Protein AF-A0A0N4UFQ1-F1 (afdb_monomer)

Solvent-accessible surface area (backbone atoms only — not comparable to full-atom values): 7663 Å² total; per-residue (Å²): 133,82,71,78,73,76,72,46,89,82,39,93,84,49,71,86,72,53,84,80,48,56,81,73,38,81,81,56,36,61,63,52,52,48,52,51,52,49,52,51,52,52,47,57,52,50,54,52,53,50,58,51,54,77,73,45,102,63,60,92,89,52,84,81,65,52,76,68,47,48,52,55,49,48,58,50,48,53,53,47,54,53,43,46,75,75,30,78,62,42,72,78,66,66,67,84,64,77,81,66,70,47,70,67,54,52,50,53,50,52,53,54,52,55,56,51,70,72,65,62,79,131

Foldseek 3Di:
DDDPPLQPCPHPPNDDDDPVVCVVDPSVVVVVVVVVVVVVVVVVVVVVLQVLVVPFPDDPVPSPADSVLSVVRSVLVVVLVVCVVVDPVCVVDPPSCVPRDGPVRVVVVVVVVVVVVVPDDD

Sequence (122 aa):
MSKFDRISPFAPEARVPLQSELDEANFGTAVWKRNERERFRVRCVNDGYERLREHLPLSDGNRRISKVDTLRLAIRYIKHLEAILNSSDHWSHCECFDSFQTESEQNAERMRQIGRKRRSPI

Radius of gyration: 25.13 Å; Cα contacts (8 Å, |Δi|>4): 35; chains: 1; bounding box: 76×23×65 Å

Mean predicted aligned error: 12.67 Å

Organism: Dracunculus medinensis (NCBI:txid318479)

InterPro domains:
  IPR011598 Myc-type, basic helix-loop-helix (bHLH) domain [PF00010] (33-82)
  IPR011598 Myc-type, basic helix-loop-helix (bHLH) domain [PS50888] (29-81)
  IPR011598 Myc-type, basic helix-loop-helix (bHLH) domain [SM00353] (35-87)
  IPR036638 Helix-loop-helix DNA-binding domain superfamily [G3DSA:4.10.280.10] (32-87)
  IPR036638 Helix-loop-helix DNA-binding domain superfamily [SSF47459] (33-92)
  IPR050283 E-box Binding Transcriptional Regulators [PTHR23349] (34-95)

pLDDT: mean 82.98, std 13.79, range [39.78, 98.25]

Secondary structure (DSSP, 8-state):
--------TTSTT-PPPPTTHHHH-TTTHHHHHHHHHHHHHHHHHHHHHHHHHHTS---TT-----HHHHHHHHHHHHHHHHHHHH-HHHHHS--TTTT---HHHHHHHHHHHHHHHTS---

Structure (mmCIF, N/CA/C/O backbone):
data_AF-A0A0N4UFQ1-F1
#
_entry.id   AF-A0A0N4UFQ1-F1
#
loop_
_atom_site.group_PDB
_atom_site.id
_atom_site.type_symbol
_atom_site.label_atom_id
_atom_site.label_alt_id
_atom_site.label_comp_id
_atom_site.label_asym_id
_atom_site.label_entity_id
_atom_site.label_seq_id
_atom_site.pdbx_PDB_ins_code
_atom_site.Cartn_x
_atom_site.Cartn_y
_atom_site.Cartn_z
_atom_site.occupancy
_atom_site.B_iso_or_equiv
_atom_site.auth_seq_id
_atom_site.auth_comp_id
_atom_site.auth_asym_id
_atom_site.auth_atom_id
_atom_site.pdbx_PDB_model_num
ATOM 1 N N . MET A 1 1 ? 30.863 13.862 -40.203 1.00 39.78 1 MET A N 1
ATOM 2 C CA . MET A 1 1 ? 30.585 13.135 -38.944 1.00 39.78 1 MET A CA 1
ATOM 3 C C . MET A 1 1 ? 29.074 13.098 -38.760 1.00 39.78 1 MET A C 1
ATOM 5 O O . MET A 1 1 ? 28.516 14.065 -38.254 1.00 39.78 1 MET A O 1
ATOM 9 N N . SER A 1 2 ? 28.393 12.073 -39.285 1.00 43.44 2 SER A N 1
ATOM 10 C CA . SER A 1 2 ? 26.935 11.973 -39.161 1.00 43.44 2 SER A CA 1
ATOM 11 C C . SER A 1 2 ? 26.593 11.704 -37.703 1.00 43.44 2 SER A C 1
ATOM 13 O O . SER A 1 2 ? 26.977 10.678 -37.138 1.00 43.44 2 SER A O 1
ATOM 15 N N . LYS A 1 3 ? 25.904 12.658 -37.074 1.00 53.31 3 LYS A N 1
ATOM 16 C CA . LYS A 1 3 ? 25.193 12.395 -35.827 1.00 53.31 3 LYS A CA 1
ATOM 17 C C . LYS A 1 3 ? 24.289 11.211 -36.144 1.00 53.31 3 LYS A C 1
ATOM 19 O O . LYS A 1 3 ? 23.540 11.293 -37.108 1.00 53.31 3 LYS A O 1
ATOM 24 N N . PHE A 1 4 ? 24.421 10.110 -35.407 1.00 58.19 4 PHE A N 1
ATOM 25 C CA . PHE A 1 4 ? 23.375 9.096 -35.388 1.00 58.19 4 PHE A CA 1
ATOM 26 C C . PHE A 1 4 ? 22.081 9.857 -35.119 1.00 58.19 4 PHE A C 1
ATOM 28 O O . PHE A 1 4 ? 21.918 10.405 -34.021 1.00 58.19 4 PHE A O 1
ATOM 35 N N . ASP A 1 5 ? 21.248 10.006 -36.150 1.00 57.47 5 ASP A N 1
ATOM 36 C CA . ASP A 1 5 ? 19.955 10.647 -36.018 1.00 57.47 5 ASP A CA 1
ATOM 37 C C . ASP A 1 5 ? 19.241 9.860 -34.936 1.00 57.47 5 ASP A C 1
ATOM 39 O O . ASP A 1 5 ? 19.013 8.655 -35.056 1.00 57.47 5 ASP A O 1
ATOM 43 N N . ARG A 1 6 ? 19.016 10.521 -33.799 1.00 65.62 6 ARG A N 1
ATOM 44 C CA . ARG A 1 6 ? 18.237 9.954 -32.710 1.00 65.62 6 ARG A CA 1
ATOM 45 C C . ARG A 1 6 ? 16.853 9.725 -33.294 1.00 65.62 6 ARG A C 1
ATOM 47 O O . ARG A 1 6 ? 16.060 10.664 -33.327 1.00 65.62 6 ARG A O 1
ATOM 54 N N . ILE A 1 7 ? 16.595 8.510 -33.784 1.00 68.50 7 ILE A N 1
ATOM 55 C CA . ILE A 1 7 ? 15.264 8.089 -34.208 1.00 68.50 7 ILE A CA 1
ATOM 56 C C . ILE A 1 7 ? 14.369 8.401 -33.019 1.00 68.50 7 ILE A C 1
ATOM 58 O O . ILE A 1 7 ? 14.597 7.913 -31.906 1.00 68.50 7 ILE A O 1
ATOM 62 N N . SER A 1 8 ? 13.429 9.321 -33.230 1.00 73.19 8 SER A N 1
ATOM 63 C CA . SER A 1 8 ? 12.482 9.684 -32.188 1.00 73.19 8 SER A CA 1
ATOM 64 C C . SER A 1 8 ? 11.811 8.396 -31.712 1.00 73.19 8 SER A C 1
ATOM 66 O O . SER A 1 8 ? 11.393 7.606 -32.555 1.00 73.19 8 SER A O 1
ATOM 68 N N . PRO A 1 9 ? 11.643 8.169 -30.398 1.00 70.38 9 PRO A N 1
ATOM 69 C CA . PRO A 1 9 ? 10.902 7.006 -29.908 1.00 70.38 9 PRO A CA 1
ATOM 70 C C . PRO A 1 9 ? 9.431 6.990 -30.371 1.00 70.38 9 PRO A C 1
ATOM 72 O O . PRO A 1 9 ? 8.739 6.007 -30.134 1.00 70.38 9 PRO A O 1
ATOM 75 N N . PHE A 1 10 ? 8.960 8.066 -31.016 1.00 75.31 10 PHE A N 1
ATOM 76 C CA . PHE A 1 10 ? 7.632 8.206 -31.614 1.00 75.31 10 PHE A CA 1
ATOM 77 C C . PHE A 1 10 ? 7.653 8.261 -33.154 1.00 75.31 10 PHE A C 1
ATOM 79 O O . PHE A 1 10 ? 6.635 8.590 -33.757 1.00 75.31 10 PHE A O 1
ATOM 86 N N . ALA A 1 11 ? 8.799 8.011 -33.797 1.00 81.31 11 ALA A N 1
ATOM 87 C CA . ALA A 1 11 ? 8.881 7.929 -35.254 1.00 81.31 11 ALA A CA 1
ATOM 88 C C . ALA A 1 11 ? 8.223 6.627 -35.761 1.00 81.31 11 ALA A C 1
ATOM 90 O O . ALA A 1 11 ? 8.276 5.624 -35.048 1.00 81.31 11 ALA A O 1
ATOM 91 N N . PRO A 1 12 ? 7.640 6.592 -36.974 1.00 83.12 12 PRO A N 1
ATOM 92 C CA . PRO A 1 12 ? 7.075 5.367 -37.550 1.00 83.12 12 PRO A CA 1
ATOM 93 C C . PRO A 1 12 ? 8.086 4.214 -37.643 1.00 83.12 12 PRO A C 1
ATOM 95 O O . PRO A 1 12 ? 7.710 3.049 -37.559 1.00 83.12 12 PRO A O 1
ATOM 98 N N . GLU A 1 13 ? 9.373 4.538 -37.790 1.00 81.12 13 GLU A N 1
ATOM 99 C CA . GLU A 1 13 ? 10.478 3.581 -37.881 1.00 81.12 13 GLU A CA 1
ATOM 100 C C . GLU A 1 13 ? 10.960 3.099 -36.500 1.00 81.12 13 GLU A C 1
ATOM 102 O O . GLU A 1 13 ? 11.793 2.192 -36.408 1.00 81.12 13 GLU A O 1
ATOM 107 N N . ALA A 1 14 ? 10.466 3.699 -35.411 1.00 76.00 14 ALA A N 1
ATOM 108 C CA . ALA A 1 14 ? 10.838 3.319 -34.058 1.00 76.00 14 ALA A CA 1
ATOM 109 C C . ALA A 1 14 ? 10.247 1.944 -33.720 1.00 76.00 14 ALA A C 1
ATOM 111 O O . ALA A 1 14 ? 9.039 1.788 -33.544 1.00 76.00 14 ALA A O 1
ATOM 112 N N . ARG A 1 15 ? 11.115 0.937 -33.583 1.00 78.25 15 ARG A N 1
ATOM 113 C CA . ARG A 1 15 ? 10.726 -0.396 -33.110 1.00 78.25 15 ARG A CA 1
ATOM 114 C C . ARG A 1 15 ? 11.053 -0.581 -31.635 1.00 78.25 15 ARG A C 1
ATOM 116 O O . ARG A 1 15 ? 12.035 -0.040 -31.127 1.00 78.25 15 ARG A O 1
ATOM 123 N N . VAL A 1 16 ? 10.247 -1.392 -30.957 1.00 75.75 16 VAL A N 1
ATOM 124 C CA . VAL A 1 16 ? 10.591 -1.921 -29.634 1.00 75.75 16 VAL A CA 1
ATOM 125 C C . VAL A 1 16 ? 11.804 -2.848 -29.802 1.00 75.75 16 VAL A C 1
ATOM 127 O O . VAL A 1 16 ? 11.678 -3.826 -30.539 1.00 75.75 16 VAL A O 1
ATOM 130 N N . PRO A 1 17 ? 12.968 -2.565 -29.180 1.00 71.00 17 PRO A N 1
ATOM 131 C CA . PRO A 1 17 ? 14.120 -3.451 -29.248 1.00 71.00 17 PRO A CA 1
ATOM 132 C C . PRO A 1 17 ? 13.790 -4.810 -28.640 1.00 71.00 17 PRO A C 1
ATOM 134 O O . PRO A 1 17 ? 13.097 -4.893 -27.619 1.00 71.00 17 PRO A O 1
ATOM 137 N N . LEU A 1 18 ? 14.297 -5.873 -29.258 1.00 75.00 18 LEU A N 1
ATOM 138 C CA . LEU A 1 18 ? 14.220 -7.214 -28.684 1.00 75.00 18 LEU A CA 1
ATOM 139 C C . LEU A 1 18 ? 15.053 -7.283 -27.400 1.00 75.00 18 LEU A C 1
ATOM 141 O O . LEU A 1 18 ? 15.985 -6.506 -27.209 1.00 75.00 18 LEU A O 1
ATOM 145 N N . GLN A 1 19 ? 14.747 -8.236 -26.519 1.00 70.69 19 GLN A N 1
ATOM 146 C CA . GLN A 1 19 ? 15.445 -8.353 -25.235 1.00 70.69 19 GLN A CA 1
ATOM 147 C C . GLN A 1 19 ? 16.965 -8.537 -25.410 1.00 70.69 19 GLN A C 1
ATOM 149 O O . GLN A 1 19 ? 17.725 -7.975 -24.633 1.00 70.69 19 GLN A O 1
ATOM 154 N N . SER A 1 20 ? 17.402 -9.226 -26.472 1.00 74.69 20 SER A N 1
ATOM 155 C CA . SER A 1 20 ? 18.817 -9.363 -26.852 1.00 74.69 20 SER A CA 1
ATOM 156 C C . SER A 1 20 ? 19.459 -8.062 -27.353 1.00 74.69 20 SER A C 1
ATOM 158 O O . SER A 1 20 ? 20.660 -7.876 -27.221 1.00 74.69 20 SER A O 1
ATOM 160 N N . GLU A 1 21 ? 18.676 -7.141 -27.918 1.00 70.19 21 GLU A N 1
ATOM 161 C CA . GLU A 1 21 ? 19.160 -5.867 -28.477 1.00 70.19 21 GLU A CA 1
ATOM 162 C C . GLU A 1 21 ? 19.359 -4.792 -27.398 1.00 70.19 21 GLU A C 1
ATOM 164 O O . GLU A 1 21 ? 20.005 -3.769 -27.642 1.00 70.19 21 GLU A O 1
ATOM 169 N N . LEU A 1 22 ? 18.794 -5.004 -26.202 1.00 66.19 22 LEU A N 1
ATOM 170 C CA . LEU A 1 22 ? 18.911 -4.076 -25.076 1.00 66.19 22 LEU A CA 1
ATOM 171 C C . LEU A 1 22 ? 20.347 -3.983 -24.548 1.00 66.19 22 LEU A C 1
ATOM 173 O O . LEU A 1 22 ? 20.738 -2.913 -24.078 1.00 66.19 22 LEU A O 1
ATOM 177 N N . ASP A 1 23 ? 21.122 -5.063 -24.662 1.00 65.50 23 ASP A N 1
ATOM 178 C CA . ASP A 1 23 ? 22.507 -5.116 -24.187 1.00 65.50 23 ASP A CA 1
ATOM 179 C C . ASP A 1 23 ? 23.494 -4.502 -25.197 1.00 65.50 23 ASP A C 1
ATOM 181 O O . ASP A 1 23 ? 24.502 -3.917 -24.801 1.00 65.50 23 ASP A O 1
ATOM 185 N N . GLU A 1 24 ? 23.184 -4.556 -26.498 1.00 62.72 24 GLU A N 1
ATOM 186 C CA . GLU A 1 24 ? 24.102 -4.133 -27.566 1.00 62.72 24 GLU A CA 1
ATOM 187 C C . GLU A 1 24 ? 24.005 -2.636 -27.915 1.00 62.72 24 GLU A C 1
ATOM 189 O O . GLU A 1 24 ? 25.007 -1.987 -28.227 1.00 62.72 24 GLU A O 1
ATOM 194 N N . ALA A 1 25 ? 22.812 -2.037 -27.853 1.00 56.97 25 ALA A N 1
ATOM 195 C CA . ALA A 1 25 ? 22.579 -0.694 -28.384 1.00 56.97 25 ALA A CA 1
ATOM 196 C C . ALA A 1 25 ? 22.486 0.368 -27.278 1.00 56.97 25 ALA A C 1
ATOM 198 O O . ALA A 1 25 ? 21.400 0.762 -26.846 1.00 56.97 25 ALA A O 1
ATOM 199 N N . ASN A 1 26 ? 23.630 0.941 -26.887 1.00 57.56 26 ASN A N 1
ATOM 200 C CA . ASN A 1 26 ? 23.742 1.991 -25.859 1.00 57.56 26 ASN A CA 1
ATOM 201 C C . ASN A 1 26 ? 22.894 3.272 -26.119 1.00 57.56 26 ASN A C 1
ATOM 203 O O . ASN A 1 26 ? 22.824 4.156 -25.268 1.00 57.56 26 ASN A O 1
ATOM 207 N N . PHE A 1 27 ? 22.230 3.378 -27.276 1.00 53.78 27 PHE A N 1
ATOM 208 C CA . PHE A 1 27 ? 21.389 4.506 -27.688 1.00 53.78 27 PHE A CA 1
ATOM 209 C C . PHE A 1 27 ? 19.882 4.294 -27.457 1.00 53.78 27 PHE A C 1
ATOM 211 O O . PHE A 1 27 ? 19.165 5.273 -27.256 1.00 53.78 27 PHE A O 1
ATOM 218 N N . GLY A 1 28 ? 19.400 3.046 -27.378 1.00 56.97 28 GLY A N 1
ATOM 219 C CA . GLY A 1 28 ? 18.060 2.742 -26.855 1.00 56.97 28 GLY A CA 1
ATOM 220 C C . GLY A 1 28 ? 18.052 2.710 -25.325 1.00 56.97 28 GLY A C 1
ATOM 221 O O . GLY A 1 28 ? 17.097 3.140 -24.671 1.00 56.97 28 GLY A O 1
ATOM 222 N N . THR A 1 29 ? 19.164 2.281 -24.732 1.00 66.31 29 THR A N 1
ATOM 223 C CA . THR A 1 29 ? 19.251 1.984 -23.300 1.00 66.31 29 THR A CA 1
ATOM 224 C C . THR A 1 29 ? 18.862 3.150 -22.397 1.00 66.31 29 THR A C 1
ATOM 226 O O . THR A 1 29 ? 18.305 2.902 -21.340 1.00 66.31 29 THR A O 1
ATOM 229 N N . ALA A 1 30 ? 19.086 4.419 -22.754 1.00 73.00 30 ALA A N 1
ATOM 230 C CA . ALA A 1 30 ? 18.785 5.529 -21.844 1.00 73.00 30 ALA A CA 1
ATOM 231 C C . ALA A 1 30 ? 17.277 5.703 -21.573 1.00 73.00 30 ALA A C 1
ATOM 233 O O . ALA A 1 30 ? 16.877 5.844 -20.412 1.00 73.00 30 ALA A O 1
ATOM 234 N N . VAL A 1 31 ? 16.442 5.677 -22.621 1.00 74.50 31 VAL A N 1
ATOM 235 C CA . VAL A 1 31 ? 14.975 5.773 -22.485 1.00 74.50 31 VAL A CA 1
ATOM 236 C C . VAL A 1 31 ? 14.430 4.491 -21.866 1.00 74.50 31 VAL A C 1
ATOM 238 O O . VAL A 1 31 ? 13.659 4.561 -20.913 1.00 74.50 31 VAL A O 1
ATOM 241 N N . TRP A 1 32 ? 14.897 3.330 -22.333 1.00 74.94 32 TRP A N 1
ATOM 242 C CA . TRP A 1 32 ? 14.509 2.026 -21.793 1.00 74.94 32 TRP A CA 1
ATOM 243 C C . TRP A 1 32 ? 14.843 1.895 -20.301 1.00 74.94 32 TRP A C 1
ATOM 245 O O . TRP A 1 32 ? 13.938 1.662 -19.502 1.00 74.94 32 TRP A O 1
ATOM 255 N N . LYS A 1 33 ? 16.084 2.188 -19.890 1.00 77.69 33 LYS A N 1
ATOM 256 C CA . LYS A 1 33 ? 16.510 2.222 -18.478 1.00 77.69 33 LYS A CA 1
ATOM 257 C C . LYS A 1 33 ? 15.703 3.243 -17.672 1.00 77.69 33 LYS A C 1
ATOM 259 O O . LYS A 1 33 ? 15.420 3.009 -16.503 1.00 77.69 33 LYS A O 1
ATOM 264 N N . ARG A 1 34 ? 15.330 4.397 -18.248 1.00 84.06 34 ARG A N 1
ATOM 265 C CA . ARG A 1 34 ? 14.468 5.385 -17.567 1.00 84.06 34 ARG A CA 1
ATOM 266 C C . ARG A 1 34 ? 13.062 4.835 -17.331 1.00 84.06 34 ARG A C 1
ATOM 268 O O . ARG A 1 34 ? 12.557 4.964 -16.220 1.00 84.06 34 ARG A O 1
ATOM 275 N N . ASN A 1 35 ? 12.467 4.208 -18.340 1.00 88.38 35 ASN A N 1
ATOM 276 C CA . ASN A 1 35 ? 11.143 3.597 -18.251 1.00 88.38 35 ASN A CA 1
ATOM 277 C C . ASN A 1 35 ? 11.134 2.413 -17.279 1.00 88.38 35 ASN A C 1
ATOM 279 O O . ASN A 1 35 ? 10.187 2.250 -16.516 1.00 88.38 35 ASN A O 1
ATOM 283 N N . GLU A 1 36 ? 12.194 1.607 -17.268 1.00 86.81 36 GLU A N 1
ATOM 284 C CA . GLU A 1 36 ? 12.374 0.516 -16.313 1.00 86.81 36 GLU A CA 1
ATOM 285 C C . GLU A 1 36 ? 12.463 1.033 -14.873 1.00 86.81 36 GLU A C 1
ATOM 287 O O . GLU A 1 36 ? 11.729 0.555 -14.005 1.00 86.81 36 GLU A O 1
ATOM 292 N N . ARG A 1 37 ? 13.278 2.069 -14.623 1.00 93.81 37 ARG A N 1
ATOM 293 C CA . ARG A 1 37 ? 13.326 2.739 -13.313 1.00 93.81 37 ARG A CA 1
ATOM 294 C C . ARG A 1 37 ? 11.956 3.263 -12.895 1.00 93.81 37 ARG A C 1
ATOM 296 O O . ARG A 1 37 ? 11.569 3.098 -11.741 1.00 93.81 37 ARG A O 1
ATOM 303 N N . GLU A 1 38 ? 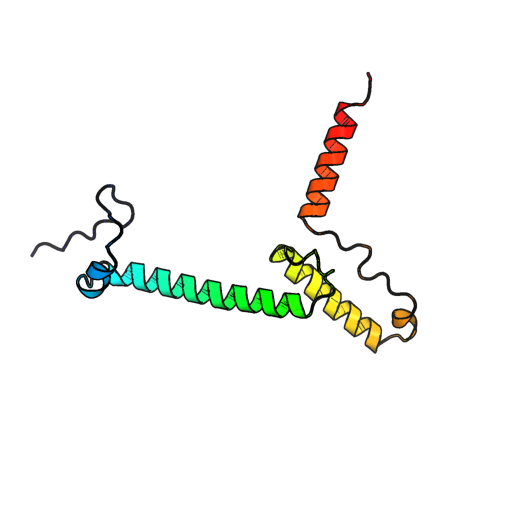11.210 3.857 -13.822 1.00 96.19 38 GLU A N 1
ATOM 304 C CA . GLU A 1 38 ? 9.866 4.362 -13.540 1.00 96.19 38 GLU A CA 1
ATOM 305 C C . GLU A 1 38 ? 8.880 3.229 -13.216 1.00 96.19 38 GLU A C 1
ATOM 307 O O . GLU A 1 38 ? 8.121 3.330 -12.254 1.00 96.19 38 GLU A O 1
ATOM 312 N N . ARG A 1 39 ? 8.943 2.100 -13.934 1.00 96.75 39 ARG A N 1
ATOM 313 C CA . ARG A 1 39 ? 8.160 0.896 -13.609 1.00 96.75 39 ARG A CA 1
ATOM 314 C C . ARG A 1 39 ? 8.492 0.359 -12.216 1.00 96.75 39 ARG 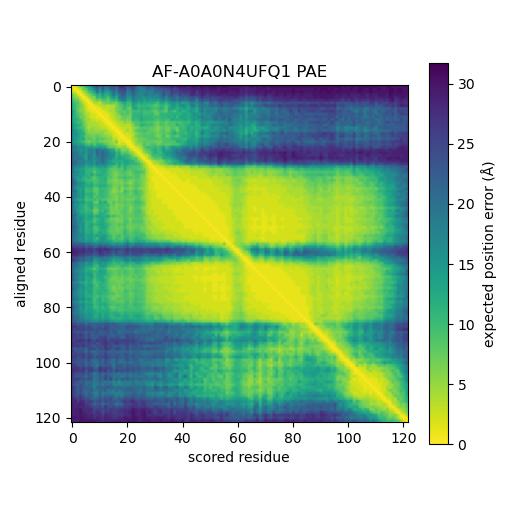A C 1
ATOM 316 O O . ARG A 1 39 ? 7.574 0.002 -11.480 1.00 96.75 39 ARG A O 1
ATOM 323 N N . PHE A 1 40 ? 9.771 0.324 -11.839 1.00 97.31 40 PHE A N 1
ATOM 324 C CA . PHE A 1 40 ? 10.193 -0.085 -10.496 1.00 97.31 40 PHE A CA 1
ATOM 325 C C . PHE A 1 40 ? 9.673 0.877 -9.419 1.00 97.31 40 PHE A C 1
ATOM 327 O O . PHE A 1 40 ? 9.105 0.439 -8.419 1.00 97.31 40 PHE A O 1
ATOM 334 N N . ARG A 1 41 ? 9.781 2.190 -9.651 1.00 98.25 41 ARG A N 1
ATOM 335 C CA . ARG A 1 41 ? 9.243 3.219 -8.752 1.00 98.25 41 ARG A CA 1
ATOM 336 C C . ARG A 1 41 ? 7.736 3.047 -8.542 1.00 98.25 41 ARG A C 1
ATOM 338 O O . ARG A 1 41 ? 7.271 3.060 -7.406 1.00 98.25 41 ARG A O 1
ATOM 345 N N . VAL A 1 42 ? 6.976 2.849 -9.622 1.00 98.25 42 VAL A N 1
ATOM 346 C CA . VAL A 1 42 ? 5.522 2.624 -9.565 1.00 98.25 42 VAL A CA 1
ATOM 347 C C . VAL A 1 42 ? 5.181 1.323 -8.835 1.00 98.25 42 VAL A C 1
ATOM 349 O O . VAL A 1 42 ? 4.222 1.314 -8.064 1.00 98.25 42 VAL A O 1
ATOM 352 N N . ARG A 1 43 ? 5.961 0.249 -9.026 1.00 98.00 43 ARG A N 1
ATOM 353 C CA . ARG A 1 43 ? 5.792 -1.013 -8.287 1.00 98.00 43 ARG A CA 1
ATOM 354 C C . ARG A 1 43 ? 5.946 -0.797 -6.783 1.00 98.00 43 ARG A C 1
ATOM 356 O O . ARG A 1 43 ? 5.014 -1.101 -6.056 1.00 98.00 43 ARG A O 1
ATOM 363 N N . CYS A 1 44 ? 7.035 -0.161 -6.348 1.00 97.94 44 CYS A N 1
ATOM 364 C CA . CYS A 1 44 ? 7.273 0.161 -4.937 1.00 97.94 44 CYS A CA 1
ATOM 365 C C . CYS A 1 44 ? 6.122 0.984 -4.325 1.00 97.94 44 CYS A C 1
ATOM 367 O O . CYS A 1 44 ? 5.646 0.692 -3.230 1.00 97.94 44 CYS A O 1
ATOM 369 N N . VAL A 1 45 ? 5.603 1.972 -5.065 1.00 97.94 45 VAL A N 1
ATOM 370 C CA . VAL A 1 45 ? 4.421 2.735 -4.632 1.00 97.94 45 VAL A CA 1
ATOM 371 C C . VAL A 1 45 ? 3.191 1.832 -4.497 1.00 97.94 45 VAL A C 1
ATOM 373 O O . VAL A 1 45 ? 2.471 1.940 -3.510 1.00 97.94 45 VAL A O 1
ATOM 376 N N . ASN A 1 46 ? 2.928 0.952 -5.467 1.00 97.19 46 ASN A N 1
ATOM 377 C CA . ASN A 1 46 ? 1.780 0.043 -5.423 1.00 97.19 46 ASN A CA 1
ATOM 378 C C . ASN A 1 46 ? 1.883 -0.971 -4.275 1.00 97.19 46 ASN A C 1
ATOM 380 O O . ASN A 1 46 ? 0.871 -1.213 -3.621 1.00 97.19 46 ASN A O 1
ATOM 384 N N . ASP A 1 47 ? 3.078 -1.488 -3.990 1.00 96.88 47 ASP A N 1
ATOM 385 C CA . ASP A 1 47 ? 3.332 -2.363 -2.841 1.00 96.88 47 ASP A CA 1
ATOM 386 C C . ASP A 1 47 ? 3.027 -1.624 -1.525 1.00 96.88 47 ASP A C 1
ATOM 388 O O . ASP A 1 47 ? 2.414 -2.180 -0.616 1.00 96.88 47 ASP A O 1
ATOM 392 N N . GLY A 1 48 ? 3.370 -0.332 -1.444 1.00 96.75 48 GLY A N 1
ATOM 393 C CA . GLY A 1 48 ? 2.985 0.534 -0.326 1.00 96.75 48 GLY A CA 1
ATOM 394 C C . GLY A 1 48 ? 1.467 0.704 -0.182 1.00 96.75 48 GLY A C 1
ATOM 395 O O . GLY A 1 48 ? 0.949 0.651 0.931 1.00 96.75 48 GLY A O 1
ATOM 396 N N . TYR A 1 49 ? 0.737 0.859 -1.293 1.00 96.88 49 TYR A N 1
ATOM 397 C CA . TYR A 1 49 ? -0.730 0.886 -1.270 1.00 96.88 49 TYR A CA 1
ATOM 398 C C . TYR A 1 49 ? -1.329 -0.442 -0.797 1.00 96.88 49 TYR A C 1
ATOM 400 O O . TYR A 1 49 ? -2.332 -0.418 -0.090 1.00 96.88 49 TYR A O 1
ATOM 408 N N . GLU A 1 50 ? -0.744 -1.580 -1.174 1.00 93.81 50 GLU A N 1
ATOM 409 C CA . GLU A 1 50 ? -1.244 -2.891 -0.749 1.00 93.81 50 GLU A CA 1
ATOM 410 C C . GLU A 1 50 ? -1.040 -3.109 0.749 1.00 93.81 50 GLU A C 1
ATOM 412 O O . GLU A 1 50 ? -2.000 -3.405 1.455 1.00 93.81 50 GLU A O 1
ATOM 417 N N . ARG A 1 51 ? 0.158 -2.801 1.261 1.00 94.88 51 ARG A N 1
ATOM 418 C CA . ARG A 1 51 ? 0.429 -2.802 2.707 1.00 94.88 51 ARG A CA 1
ATOM 419 C C . ARG A 1 51 ? -0.517 -1.885 3.469 1.00 94.88 51 ARG A C 1
ATOM 421 O O . ARG A 1 51 ? -0.981 -2.241 4.544 1.00 94.88 51 ARG A O 1
ATOM 428 N N . LEU A 1 52 ? -0.827 -0.703 2.932 1.00 95.81 52 LEU A N 1
ATOM 429 C CA . LEU A 1 52 ? -1.801 0.184 3.563 1.00 95.81 52 LEU A CA 1
ATOM 430 C C . LEU A 1 52 ? -3.181 -0.485 3.651 1.00 95.81 52 LEU A C 1
ATOM 432 O O . LEU A 1 52 ? -3.798 -0.428 4.707 1.00 95.81 52 LEU A O 1
ATOM 436 N N . ARG A 1 53 ? -3.648 -1.156 2.589 1.00 94.38 53 ARG A N 1
ATOM 437 C CA . ARG A 1 53 ? -4.960 -1.834 2.568 1.00 94.38 53 ARG A CA 1
ATOM 438 C C . ARG A 1 53 ? -5.075 -2.967 3.580 1.00 94.38 53 ARG A C 1
ATOM 440 O O . ARG A 1 53 ? -6.159 -3.139 4.123 1.00 94.38 53 ARG A O 1
ATOM 447 N N . GLU A 1 54 ? -3.989 -3.680 3.868 1.00 92.44 54 GLU A N 1
ATOM 448 C CA . GLU A 1 54 ? -3.955 -4.720 4.911 1.00 92.44 54 GLU A CA 1
ATOM 449 C C . GLU A 1 54 ? -4.303 -4.178 6.308 1.00 92.44 54 GLU A C 1
ATOM 451 O O . GLU A 1 54 ? -4.760 -4.932 7.161 1.00 92.44 54 GLU A O 1
ATOM 456 N N . HIS A 1 55 ? -4.121 -2.873 6.540 1.00 93.75 55 HIS A N 1
ATOM 457 C CA . HIS A 1 55 ? -4.379 -2.220 7.825 1.00 93.75 55 HIS A CA 1
ATOM 458 C C . HIS A 1 55 ? -5.711 -1.459 7.869 1.00 93.75 55 HIS A C 1
ATOM 460 O O . HIS A 1 55 ? -6.039 -0.873 8.899 1.00 93.75 55 HIS A O 1
ATOM 466 N N . LEU A 1 56 ? -6.461 -1.401 6.765 1.00 93.69 56 LEU A N 1
ATOM 467 C CA . LEU A 1 56 ? -7.729 -0.673 6.705 1.00 93.69 56 LEU A CA 1
ATOM 468 C C . LEU A 1 56 ? -8.911 -1.586 7.047 1.00 93.69 56 LEU A C 1
ATOM 470 O O . LEU A 1 56 ? -8.869 -2.775 6.731 1.00 93.69 56 LEU A O 1
ATOM 474 N N . PRO A 1 57 ? -10.003 -1.036 7.613 1.00 91.00 57 PRO A N 1
ATOM 475 C CA . PRO A 1 57 ? -11.231 -1.779 7.892 1.00 91.00 57 PRO A CA 1
ATOM 476 C C . PRO A 1 57 ? -12.008 -2.062 6.592 1.00 91.00 57 PRO A C 1
ATOM 478 O O . PRO A 1 57 ? -13.058 -1.481 6.323 1.00 91.00 57 PRO A O 1
ATOM 481 N N . LEU A 1 58 ? -11.451 -2.924 5.741 1.00 85.94 58 LEU A N 1
ATOM 482 C CA . LEU A 1 58 ? -12.053 -3.403 4.500 1.00 85.94 58 LEU A CA 1
ATOM 483 C C . LEU A 1 58 ? -12.681 -4.779 4.747 1.00 85.94 58 LEU A C 1
ATOM 485 O O . LEU A 1 58 ? -12.051 -5.656 5.327 1.00 85.94 58 LEU A O 1
ATOM 489 N N . SER A 1 59 ? -13.903 -5.003 4.260 1.00 79.25 59 SER A N 1
ATOM 490 C CA . SER A 1 59 ? -14.478 -6.354 4.211 1.00 79.25 59 SER A CA 1
ATOM 491 C C . SER A 1 59 ? -13.665 -7.239 3.258 1.00 79.25 59 SER A C 1
ATOM 493 O O . SER A 1 59 ? -13.238 -6.747 2.212 1.00 79.25 59 SER A O 1
ATOM 495 N N . ASP A 1 60 ? -13.528 -8.539 3.536 1.00 67.00 60 ASP A N 1
ATOM 496 C CA . ASP A 1 60 ? -12.687 -9.471 2.757 1.00 67.00 60 ASP A CA 1
ATOM 497 C C . ASP A 1 60 ? -12.953 -9.467 1.235 1.00 67.00 60 ASP A C 1
ATOM 499 O O . ASP A 1 60 ? -12.042 -9.699 0.438 1.00 67.00 60 ASP A O 1
ATOM 503 N N . GLY A 1 61 ? -14.176 -9.127 0.809 1.00 63.12 61 GLY A N 1
ATOM 504 C CA . GLY A 1 61 ? -14.562 -8.990 -0.602 1.00 63.12 61 GLY A CA 1
ATOM 505 C C . GLY A 1 61 ? -14.179 -7.666 -1.289 1.00 63.12 61 GLY A C 1
ATOM 506 O O . GLY A 1 61 ? -14.281 -7.569 -2.510 1.00 63.12 61 GLY A O 1
ATOM 507 N N . ASN A 1 62 ? -13.708 -6.655 -0.549 1.00 63.62 62 ASN A N 1
ATOM 508 C CA . ASN A 1 62 ? -13.487 -5.281 -1.031 1.00 63.62 62 ASN A CA 1
ATOM 509 C C . ASN A 1 62 ? -12.009 -4.918 -1.256 1.00 63.62 62 ASN A C 1
ATOM 511 O O . ASN A 1 62 ? -11.639 -3.743 -1.253 1.00 63.62 62 ASN A O 1
ATOM 515 N N . ARG A 1 63 ? -11.148 -5.895 -1.567 1.00 64.25 63 ARG A N 1
ATOM 516 C CA . ARG A 1 63 ? -9.726 -5.642 -1.901 1.00 64.25 63 ARG A CA 1
ATOM 517 C C . ARG A 1 63 ? -9.505 -4.814 -3.183 1.00 64.25 63 ARG A C 1
ATOM 519 O O . ARG A 1 63 ? -8.372 -4.563 -3.575 1.00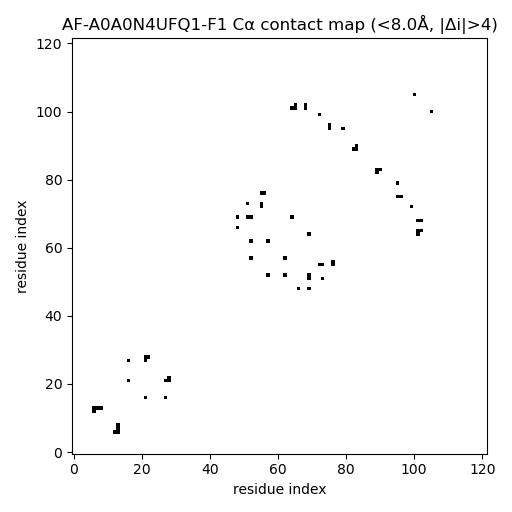 64.25 63 ARG A O 1
ATOM 526 N N . ARG A 1 64 ? -10.572 -4.351 -3.846 1.00 79.06 64 ARG A N 1
ATOM 527 C CA . ARG A 1 64 ? -10.533 -3.535 -5.072 1.00 79.06 64 ARG A CA 1
ATOM 528 C C . ARG A 1 64 ? -11.020 -2.104 -4.831 1.00 79.06 64 ARG A C 1
ATOM 530 O O . ARG A 1 64 ? -11.905 -1.620 -5.527 1.00 79.06 64 ARG A O 1
ATOM 537 N N . ILE A 1 65 ? -10.427 -1.420 -3.859 1.00 89.94 65 ILE A N 1
ATOM 538 C CA . ILE A 1 65 ? -10.650 0.010 -3.611 1.00 89.94 65 ILE A CA 1
ATOM 539 C C . ILE A 1 65 ? -9.662 0.866 -4.428 1.00 89.94 65 ILE A C 1
ATOM 541 O O . ILE A 1 65 ? -8.494 0.502 -4.604 1.00 89.94 65 ILE A O 1
ATOM 545 N N . SER A 1 66 ? -10.116 2.009 -4.956 1.00 93.50 66 SER A N 1
ATOM 546 C CA . SER A 1 66 ? -9.268 2.923 -5.739 1.00 93.50 66 SER A CA 1
ATOM 547 C C . SER A 1 66 ? -8.115 3.486 -4.888 1.00 93.50 66 SER A C 1
ATOM 549 O O . SER A 1 66 ? -8.177 3.486 -3.657 1.00 93.50 66 SER A O 1
ATOM 551 N N . LYS A 1 67 ? -7.038 3.992 -5.512 1.00 95.38 67 LYS A N 1
ATOM 552 C CA . LYS A 1 67 ? -5.938 4.650 -4.770 1.00 95.38 67 LYS A CA 1
ATOM 553 C C . LYS A 1 67 ? -6.450 5.829 -3.937 1.00 95.38 67 LYS A C 1
ATOM 555 O O . LYS A 1 67 ? -6.074 5.962 -2.779 1.00 95.38 67 LYS A O 1
ATOM 560 N N . VAL A 1 68 ? -7.336 6.642 -4.511 1.00 95.62 68 VAL A N 1
ATOM 561 C CA . VAL A 1 68 ? -7.926 7.808 -3.841 1.00 95.62 68 VAL A CA 1
ATOM 562 C C . VAL A 1 68 ? -8.787 7.374 -2.657 1.00 95.62 68 VAL A C 1
ATOM 564 O O . VAL A 1 68 ? -8.616 7.894 -1.556 1.00 95.62 68 VAL A O 1
ATOM 567 N N . ASP A 1 69 ? -9.650 6.377 -2.844 1.00 94.81 69 ASP A N 1
ATOM 568 C CA . ASP A 1 69 ? -10.505 5.876 -1.768 1.00 94.81 69 ASP A CA 1
ATOM 569 C C . ASP A 1 69 ? -9.697 5.167 -0.672 1.00 94.81 69 ASP A C 1
ATOM 571 O O . ASP A 1 69 ? -10.029 5.297 0.503 1.00 94.81 69 ASP A O 1
ATOM 575 N N . THR A 1 70 ? -8.580 4.513 -1.023 1.00 95.25 70 THR A N 1
ATOM 576 C CA . THR A 1 70 ? -7.628 3.954 -0.042 1.00 95.25 70 THR A CA 1
ATO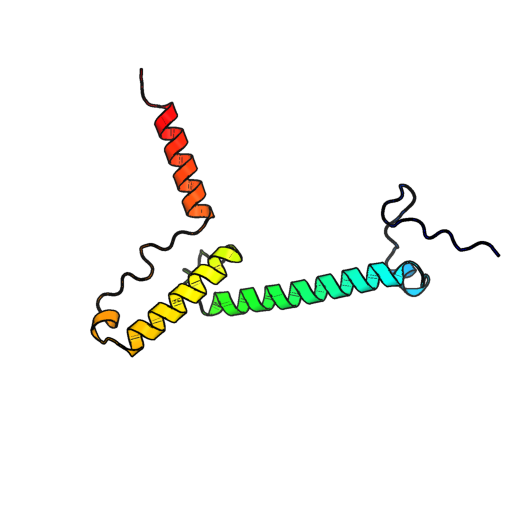M 577 C C . THR A 1 70 ? -7.108 5.058 0.884 1.00 95.25 70 THR A C 1
ATOM 579 O O . THR A 1 70 ? -7.135 4.910 2.103 1.00 95.25 70 THR A O 1
ATOM 582 N N . LEU A 1 71 ? -6.677 6.196 0.324 1.00 97.12 71 LEU A N 1
ATOM 583 C CA . LEU A 1 71 ? -6.187 7.331 1.114 1.00 97.12 71 LEU A CA 1
ATOM 584 C C . LEU A 1 71 ? -7.299 7.965 1.960 1.00 97.12 71 LEU A C 1
ATOM 586 O O . LEU A 1 71 ? -7.080 8.292 3.125 1.00 97.12 71 LEU A O 1
ATOM 590 N N . ARG A 1 72 ? -8.505 8.115 1.398 1.00 95.69 72 ARG A N 1
ATOM 591 C CA . ARG A 1 72 ? -9.672 8.642 2.126 1.00 95.69 72 ARG A CA 1
ATOM 592 C C . ARG A 1 72 ? -10.038 7.767 3.320 1.00 95.69 72 ARG A C 1
ATOM 594 O O . ARG A 1 72 ? -10.312 8.301 4.396 1.00 95.69 72 ARG A O 1
ATOM 601 N N . LEU A 1 73 ? -10.034 6.448 3.135 1.00 95.19 73 LEU A N 1
ATOM 602 C CA . LEU A 1 73 ? -10.312 5.492 4.199 1.00 95.19 73 LEU A CA 1
ATOM 603 C C . LEU A 1 73 ? -9.205 5.504 5.257 1.00 95.19 73 LEU A C 1
ATOM 605 O O . LEU A 1 73 ? -9.519 5.516 6.441 1.00 95.19 73 LEU A O 1
ATOM 609 N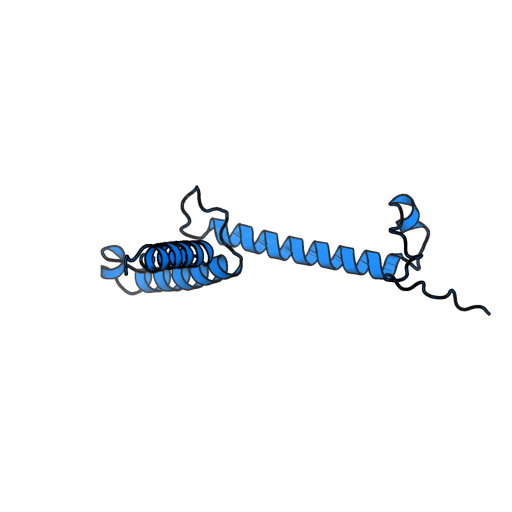 N . ALA A 1 74 ? -7.934 5.599 4.857 1.00 97.06 74 ALA A N 1
ATOM 610 C CA . ALA A 1 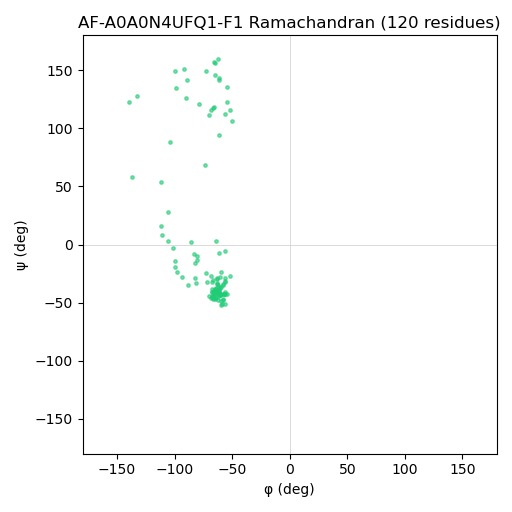74 ? -6.809 5.699 5.787 1.00 97.06 74 ALA A CA 1
ATOM 611 C C . ALA A 1 74 ? -6.895 6.932 6.695 1.00 97.06 74 ALA A C 1
ATOM 613 O O . ALA A 1 74 ? -6.798 6.804 7.912 1.00 97.06 74 ALA A O 1
ATOM 614 N N . ILE A 1 75 ? -7.155 8.116 6.130 1.00 96.88 75 ILE A N 1
ATOM 615 C CA . ILE A 1 75 ? -7.326 9.354 6.913 1.00 96.88 75 ILE A CA 1
ATOM 616 C C . ILE A 1 75 ? -8.480 9.208 7.910 1.00 96.88 75 ILE A C 1
ATOM 618 O O . ILE A 1 75 ? -8.380 9.631 9.059 1.00 96.88 75 ILE A O 1
ATOM 622 N N . ARG A 1 76 ? -9.589 8.609 7.471 1.00 95.69 76 ARG A N 1
ATOM 623 C CA . ARG A 1 76 ? -10.757 8.364 8.318 1.00 95.69 76 ARG A CA 1
ATOM 624 C C . ARG A 1 76 ? -10.456 7.364 9.432 1.00 95.69 76 ARG A C 1
ATOM 626 O O . ARG A 1 76 ? -10.887 7.587 10.557 1.00 95.69 76 ARG A O 1
ATOM 633 N N . TYR A 1 77 ? -9.705 6.308 9.131 1.00 96.50 77 TYR A N 1
ATOM 634 C CA . TYR A 1 77 ? -9.317 5.298 10.108 1.00 96.50 77 TYR A CA 1
ATOM 635 C C . TYR A 1 77 ? -8.382 5.875 11.173 1.00 96.50 77 TYR A C 1
ATOM 637 O O . TYR A 1 77 ? -8.627 5.663 12.352 1.00 96.50 77 TYR A O 1
ATOM 645 N N . ILE A 1 78 ? -7.401 6.702 10.789 1.00 97.00 78 ILE A N 1
ATOM 646 C CA . ILE A 1 78 ? -6.543 7.427 11.743 1.00 97.00 78 ILE A CA 1
ATOM 647 C C . ILE A 1 78 ? -7.395 8.265 12.705 1.00 97.00 78 ILE A C 1
ATOM 649 O O . ILE A 1 78 ? -7.282 8.099 13.914 1.00 97.00 78 ILE A O 1
ATOM 653 N N . LYS A 1 79 ? -8.317 9.085 12.183 1.00 95.12 79 LYS A N 1
ATOM 654 C CA . LYS A 1 79 ? -9.218 9.905 13.015 1.00 95.12 79 LYS A CA 1
ATOM 655 C C . LYS A 1 79 ? -10.109 9.073 13.935 1.00 95.12 79 LYS A C 1
ATOM 657 O O . LYS A 1 79 ? -10.395 9.478 15.056 1.00 95.12 79 LYS A O 1
ATOM 662 N N . HIS A 1 80 ? -10.569 7.923 13.453 1.00 94.62 80 HIS A N 1
ATOM 663 C CA . HIS A 1 80 ? -11.354 6.990 14.250 1.00 94.62 80 HIS A CA 1
ATOM 664 C C . HIS A 1 80 ? -10.530 6.421 15.414 1.00 94.62 80 HIS A C 1
ATOM 666 O O . HIS A 1 80 ? -11.003 6.435 16.546 1.00 94.62 80 HIS A O 1
ATOM 672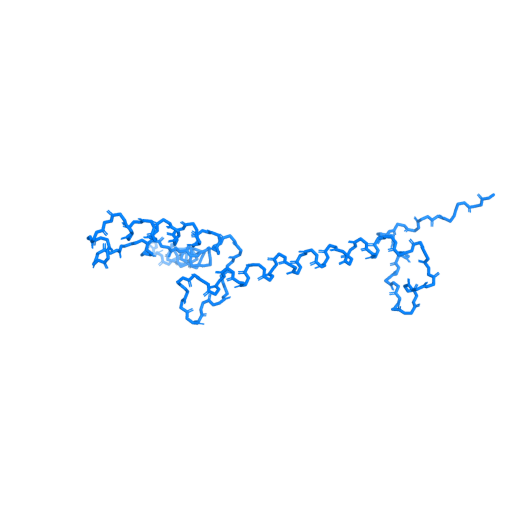 N N . LEU A 1 81 ? -9.290 5.989 15.161 1.00 95.19 81 LEU A N 1
ATOM 673 C CA . LEU A 1 81 ? -8.382 5.507 16.204 1.00 95.19 81 LEU A CA 1
ATOM 674 C C . LEU A 1 81 ? -8.040 6.613 17.215 1.00 95.19 81 LEU A C 1
ATOM 676 O O . LEU A 1 81 ? -8.033 6.364 18.415 1.00 95.19 81 LEU A O 1
ATOM 680 N N . GLU A 1 82 ? -7.822 7.848 16.759 1.00 95.62 82 GLU A N 1
ATOM 681 C CA . GLU A 1 82 ? -7.637 9.003 17.647 1.00 95.62 82 GLU A CA 1
ATOM 682 C C . GLU A 1 82 ? -8.874 9.245 18.529 1.00 95.62 82 GLU A C 1
ATOM 684 O O . GLU A 1 82 ? -8.737 9.491 19.725 1.00 95.62 82 GLU A O 1
ATOM 689 N N . ALA A 1 83 ? -10.088 9.147 17.980 1.00 94.50 83 ALA A N 1
ATOM 690 C CA . ALA A 1 83 ? -11.325 9.312 18.747 1.00 94.50 83 ALA A CA 1
ATOM 691 C C . ALA A 1 83 ? -11.514 8.205 19.800 1.00 94.50 83 ALA A C 1
ATOM 693 O O . ALA A 1 83 ? -11.848 8.505 20.946 1.00 94.50 83 ALA A O 1
ATOM 694 N N . ILE A 1 84 ? -11.213 6.952 19.439 1.00 94.38 84 ILE A N 1
ATOM 695 C CA . ILE A 1 84 ? -11.175 5.793 20.347 1.00 94.38 84 ILE A CA 1
ATOM 696 C C . ILE A 1 84 ? -10.245 6.049 21.541 1.00 94.38 84 ILE A C 1
ATOM 698 O O . ILE A 1 84 ? -10.581 5.706 22.673 1.00 94.38 84 ILE A O 1
ATOM 702 N N . LEU A 1 85 ? -9.072 6.644 21.310 1.00 94.62 85 LEU A N 1
ATOM 703 C CA . LEU A 1 85 ? -8.105 6.921 22.377 1.00 94.62 85 LEU A CA 1
ATOM 704 C C . LEU A 1 85 ? -8.534 8.072 23.300 1.00 94.62 85 LEU A C 1
ATOM 706 O O . LEU A 1 85 ? -8.100 8.116 24.448 1.00 94.62 85 LEU A O 1
ATOM 710 N N . ASN A 1 86 ? -9.374 8.993 22.818 1.00 93.56 86 ASN A N 1
ATOM 711 C CA . ASN A 1 86 ? -9.774 10.195 23.556 1.00 93.56 86 ASN A CA 1
ATOM 712 C C . ASN A 1 86 ? -11.152 10.092 24.236 1.00 93.56 86 ASN A C 1
ATOM 714 O O . ASN A 1 86 ? -11.438 10.879 25.136 1.00 93.56 86 ASN A O 1
ATOM 718 N N . SER A 1 87 ? -12.021 9.167 23.816 1.00 90.31 87 SER A N 1
ATOM 719 C CA . SER A 1 87 ? -13.383 9.022 24.344 1.00 90.31 87 SER A CA 1
ATOM 720 C C . SER A 1 87 ? -13.766 7.552 24.504 1.00 90.31 87 SER A C 1
ATOM 722 O O . SER A 1 87 ? -13.794 6.793 23.535 1.00 90.31 87 SER A O 1
ATOM 724 N N . SER A 1 88 ? -14.134 7.159 25.727 1.00 85.44 88 SER A N 1
ATOM 725 C CA . SER A 1 88 ? -14.706 5.837 26.014 1.00 85.44 88 SER A CA 1
ATOM 726 C C . SER A 1 88 ? -16.048 5.613 25.313 1.00 85.44 88 SER A C 1
ATOM 728 O O . SER A 1 88 ? -16.374 4.484 24.957 1.00 85.44 88 SER A O 1
ATOM 730 N N . ASP A 1 89 ? -16.816 6.676 25.074 1.00 88.81 89 ASP A N 1
ATOM 731 C CA . ASP A 1 89 ? -18.145 6.577 24.460 1.00 88.81 89 ASP A CA 1
ATOM 732 C C . ASP A 1 89 ? -18.048 6.221 22.976 1.00 88.81 89 ASP A C 1
ATOM 734 O O . ASP A 1 89 ? -18.883 5.480 22.449 1.00 88.81 89 ASP A O 1
ATOM 738 N N . HIS A 1 90 ? -16.976 6.675 22.319 1.00 91.00 90 HIS A N 1
ATOM 739 C CA . HIS A 1 90 ? -16.704 6.379 20.916 1.00 91.00 90 HIS A CA 1
ATOM 740 C C . HIS A 1 90 ? -16.479 4.884 20.661 1.00 91.00 90 HIS A C 1
ATOM 742 O O . HIS A 1 90 ? -16.821 4.393 19.591 1.00 91.00 90 HIS A O 1
ATOM 748 N N . TRP A 1 91 ? -15.972 4.133 21.646 1.00 85.31 91 TRP A N 1
ATOM 749 C CA . TRP A 1 91 ? -15.856 2.671 21.543 1.00 85.31 91 TRP A CA 1
ATOM 750 C C . TRP A 1 91 ? -17.214 1.983 21.384 1.00 85.31 91 TRP A C 1
ATOM 752 O O . TRP A 1 91 ? -17.304 0.964 20.704 1.00 85.31 91 TRP A O 1
ATOM 762 N N . SER A 1 92 ? -18.254 2.524 22.022 1.00 86.88 92 SER A N 1
ATOM 763 C CA . SER A 1 92 ? -19.578 1.894 22.081 1.00 86.88 92 SER A CA 1
ATOM 764 C C . SER A 1 92 ? -20.522 2.385 20.980 1.00 86.88 92 SER A C 1
ATOM 766 O O . SER A 1 92 ? -21.404 1.641 20.562 1.00 86.88 92 SER A O 1
ATOM 768 N N . HIS A 1 93 ? -20.342 3.621 20.500 1.00 87.62 93 HIS A N 1
ATOM 769 C CA . HIS A 1 93 ? -21.266 4.287 19.573 1.00 87.62 93 HIS A CA 1
ATOM 770 C C . HIS A 1 93 ? -20.521 5.020 18.445 1.00 87.62 93 HIS A C 1
ATOM 772 O O . HIS A 1 93 ? -20.640 6.233 18.280 1.00 87.62 93 HIS A O 1
ATOM 778 N N . CYS A 1 94 ? -19.704 4.300 17.675 1.00 90.00 94 CYS A N 1
ATOM 779 C CA . CYS A 1 94 ? -18.970 4.884 16.552 1.00 90.00 94 CYS A CA 1
ATOM 780 C C . CYS A 1 94 ? -19.752 4.804 15.229 1.00 90.00 94 CYS A C 1
ATOM 782 O O . CYS A 1 94 ? -20.021 3.712 14.739 1.00 90.00 94 CYS A O 1
ATOM 784 N N . GLU A 1 95 ? -19.932 5.952 14.567 1.00 89.38 95 GLU A N 1
ATOM 785 C CA . GLU A 1 95 ? -20.529 6.080 13.219 1.00 89.38 95 GLU A CA 1
ATOM 786 C C . GLU A 1 95 ? -19.505 6.532 12.146 1.00 89.38 95 GLU A C 1
ATOM 788 O O . GLU A 1 95 ? -19.852 6.999 11.058 1.00 89.38 95 GLU A O 1
ATOM 793 N N . CYS A 1 96 ? -18.193 6.443 12.424 1.00 90.06 96 CYS A N 1
ATOM 794 C CA . CYS A 1 96 ? -17.147 6.988 11.539 1.00 90.06 96 CYS A CA 1
ATOM 795 C C . CYS A 1 96 ? -17.192 6.445 10.101 1.00 90.06 96 CYS A C 1
ATOM 797 O O . CYS A 1 96 ? -16.790 7.146 9.163 1.00 90.06 96 CYS A O 1
ATOM 799 N N . PHE A 1 97 ? -17.634 5.201 9.916 1.00 90.44 97 PHE A N 1
ATOM 800 C CA . PHE A 1 97 ? -17.577 4.502 8.630 1.00 90.44 97 PHE A CA 1
ATOM 801 C C . PHE A 1 97 ? -18.901 4.504 7.867 1.00 90.44 97 PHE A C 1
ATOM 803 O O . PHE A 1 97 ? -18.872 4.294 6.660 1.00 90.44 97 PHE A O 1
ATOM 810 N N . ASP A 1 98 ? -20.019 4.851 8.503 1.00 87.88 98 ASP A N 1
ATOM 811 C CA . ASP A 1 98 ? -21.361 4.755 7.906 1.00 87.88 98 ASP A CA 1
ATOM 812 C C . ASP A 1 98 ? -21.526 5.665 6.684 1.00 87.88 98 ASP A C 1
ATOM 814 O O . ASP A 1 98 ? -22.181 5.331 5.699 1.00 87.88 98 ASP A O 1
ATOM 818 N N . SER A 1 99 ? -20.866 6.824 6.717 1.00 87.69 99 SER A N 1
ATOM 819 C CA . SER A 1 99 ? -20.853 7.790 5.613 1.00 87.69 99 SER A CA 1
ATOM 820 C C . SER A 1 99 ? -19.778 7.512 4.556 1.00 87.69 99 SER A C 1
ATOM 822 O O . SER A 1 99 ? -19.576 8.331 3.653 1.00 87.69 99 SER A O 1
ATOM 824 N N . PHE A 1 100 ? -18.994 6.437 4.687 1.00 89.88 100 PHE A N 1
ATOM 825 C CA . PHE A 1 100 ? -17.938 6.140 3.724 1.00 89.88 100 PHE A CA 1
ATOM 826 C C . PHE A 1 100 ? -18.551 5.511 2.474 1.00 89.88 100 PHE A C 1
ATOM 828 O O . PHE A 1 100 ? -19.184 4.467 2.543 1.00 89.88 100 PHE A O 1
ATOM 835 N N . GLN A 1 101 ? -18.342 6.149 1.323 1.00 89.19 101 GLN A N 1
ATOM 836 C CA . GLN A 1 101 ? -18.717 5.606 0.021 1.00 89.19 101 GLN A CA 1
ATOM 837 C C . GLN A 1 101 ? -17.540 5.760 -0.930 1.00 89.19 101 GLN A C 1
ATOM 839 O O . GLN A 1 101 ? -17.013 6.864 -1.101 1.00 89.19 101 GLN A O 1
ATOM 844 N N . THR A 1 102 ? -17.157 4.659 -1.560 1.00 90.44 102 THR A N 1
ATOM 845 C CA . THR A 1 102 ? -16.177 4.626 -2.644 1.00 90.44 102 THR A CA 1
ATOM 846 C C . THR A 1 102 ? -16.697 5.377 -3.867 1.00 90.44 102 THR A C 1
ATOM 848 O O . THR A 1 102 ? -17.907 5.497 -4.086 1.00 90.44 102 THR A O 1
ATOM 851 N N . GLU A 1 103 ? -15.796 5.853 -4.727 1.00 88.69 103 GLU A N 1
ATOM 852 C CA . GLU A 1 103 ? -16.195 6.491 -5.987 1.00 88.69 103 GLU A CA 1
ATOM 853 C C . GLU A 1 103 ? -17.039 5.551 -6.860 1.00 88.69 103 GLU A C 1
ATOM 855 O O . GLU A 1 103 ? -17.978 5.992 -7.524 1.00 88.69 103 GLU A O 1
ATOM 860 N N . SER A 1 104 ? -16.756 4.244 -6.833 1.00 86.31 104 SER A N 1
ATOM 861 C CA . SER A 1 104 ? -17.558 3.236 -7.532 1.00 86.31 104 SER A CA 1
ATOM 862 C C . SER A 1 104 ? -18.986 3.145 -6.999 1.00 86.31 104 SER A C 1
ATOM 864 O O . SER A 1 104 ? -19.919 3.073 -7.798 1.00 86.31 104 SER A O 1
ATOM 866 N N . GLU A 1 105 ? -19.178 3.196 -5.680 1.00 89.00 105 GLU A N 1
ATOM 867 C CA . GLU A 1 105 ? -20.509 3.187 -5.062 1.00 89.00 105 GLU A CA 1
ATOM 868 C C . GLU A 1 105 ? -21.274 4.471 -5.387 1.00 89.00 105 GLU A C 1
ATOM 870 O O . GLU A 1 105 ? -22.426 4.407 -5.819 1.00 89.00 105 GLU A O 1
ATOM 875 N N . GLN A 1 106 ? -20.612 5.629 -5.290 1.00 89.94 106 GLN A N 1
ATOM 876 C CA . GLN A 1 106 ? -21.202 6.922 -5.649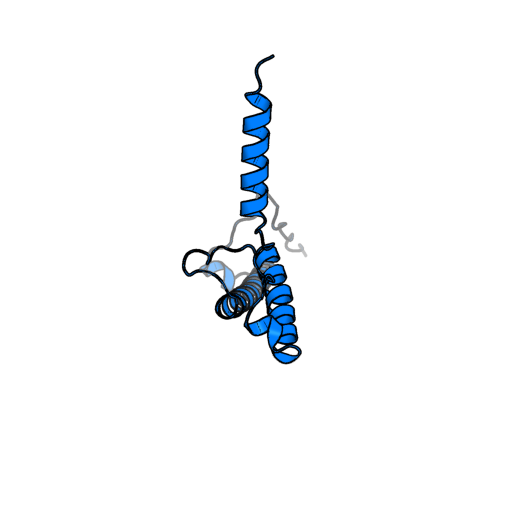 1.00 89.94 106 GLN A CA 1
ATOM 877 C C . GLN A 1 106 ? -21.620 6.962 -7.124 1.00 89.94 106 GLN A C 1
ATOM 879 O O . GLN A 1 106 ? -22.709 7.431 -7.462 1.00 89.94 106 GLN A O 1
ATOM 884 N N . ASN A 1 107 ? -20.777 6.447 -8.021 1.00 90.69 107 ASN A N 1
ATOM 885 C CA . ASN A 1 107 ? -21.084 6.375 -9.446 1.00 90.69 107 ASN A CA 1
ATOM 886 C C . ASN A 1 107 ? -22.225 5.390 -9.734 1.00 90.69 107 ASN A C 1
ATOM 888 O O . ASN A 1 107 ? -23.111 5.705 -10.530 1.00 90.69 107 ASN A O 1
ATOM 892 N N . ALA A 1 108 ? -22.255 4.235 -9.064 1.00 89.62 108 ALA A N 1
ATOM 893 C CA . ALA A 1 108 ? -23.353 3.280 -9.181 1.00 89.62 108 ALA A CA 1
ATOM 894 C C . ALA A 1 108 ? -24.687 3.885 -8.713 1.00 89.62 108 ALA A C 1
ATOM 896 O O . ALA A 1 108 ? -25.717 3.676 -9.355 1.00 89.62 108 ALA A O 1
ATOM 897 N N . GLU A 1 109 ? -24.684 4.663 -7.631 1.00 90.25 109 GLU A N 1
ATOM 898 C CA . GLU A 1 109 ? -25.875 5.359 -7.136 1.00 90.25 109 GLU A CA 1
ATOM 899 C C . GLU A 1 109 ? -26.348 6.452 -8.111 1.00 90.25 109 GLU A C 1
ATOM 901 O O . GLU A 1 109 ? -27.526 6.497 -8.473 1.00 90.25 109 GLU A O 1
ATOM 906 N N . ARG A 1 110 ? -25.432 7.264 -8.660 1.00 92.12 110 ARG A N 1
ATOM 907 C CA . ARG A 1 110 ? -25.759 8.251 -9.710 1.00 92.12 110 ARG A CA 1
ATOM 908 C C . ARG A 1 110 ? -26.408 7.599 -10.934 1.00 92.12 110 ARG A C 1
ATOM 910 O O . ARG A 1 110 ? -27.403 8.110 -11.450 1.00 92.12 110 ARG A O 1
ATOM 917 N N . MET A 1 111 ? -25.893 6.450 -11.376 1.00 90.25 111 MET A N 1
ATOM 918 C CA . MET A 1 111 ? -26.468 5.703 -12.501 1.00 90.25 111 MET A CA 1
ATOM 919 C C . MET A 1 111 ? -27.887 5.197 -12.201 1.00 90.25 111 MET A C 1
ATOM 921 O O . MET A 1 111 ? -28.772 5.305 -13.056 1.00 90.25 111 MET A O 1
ATOM 925 N N . ARG A 1 112 ? -28.148 4.715 -10.976 1.00 90.88 112 ARG A N 1
ATOM 926 C CA . ARG A 1 112 ? -29.500 4.318 -10.538 1.00 90.88 112 ARG A CA 1
ATOM 927 C C . ARG A 1 112 ? -30.481 5.494 -10.570 1.00 90.88 112 ARG A C 1
ATOM 929 O O . ARG A 1 112 ? -31.615 5.338 -11.027 1.00 90.88 112 ARG A O 1
ATOM 936 N N . GLN A 1 113 ? -30.050 6.678 -10.139 1.00 87.75 113 GLN A N 1
ATOM 937 C CA . GLN A 1 113 ? -30.885 7.885 -10.117 1.00 87.75 113 GLN A CA 1
ATOM 938 C C . GLN A 1 113 ? -31.248 8.386 -11.522 1.00 87.75 113 GLN A C 1
ATOM 940 O O . GLN A 1 113 ? -32.393 8.780 -11.758 1.00 87.75 113 GLN A O 1
ATOM 945 N N . ILE A 1 114 ? -30.315 8.316 -12.478 1.00 84.25 114 ILE A N 1
ATOM 946 C CA . ILE A 1 114 ? -30.584 8.653 -13.887 1.00 84.25 1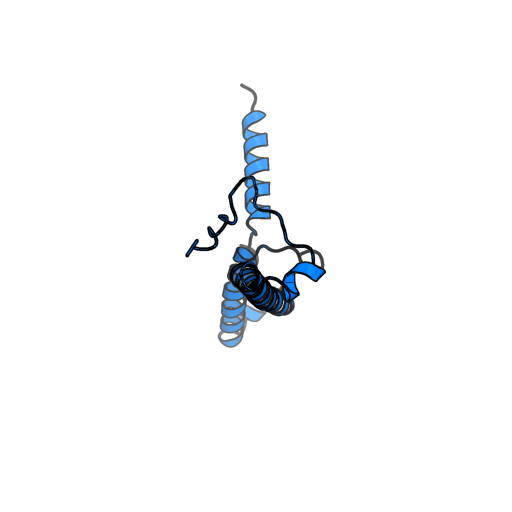14 ILE A CA 1
ATOM 947 C C . ILE A 1 114 ? -31.643 7.709 -14.474 1.00 84.25 114 ILE A C 1
ATOM 949 O O . ILE A 1 114 ? -32.569 8.160 -15.152 1.00 84.25 114 ILE A O 1
ATOM 953 N N . GLY A 1 115 ? -31.551 6.409 -14.174 1.00 76.06 115 GLY A N 1
ATOM 954 C CA . GLY A 1 115 ? -32.533 5.414 -14.610 1.00 76.06 115 GLY A CA 1
ATOM 955 C C . GLY A 1 115 ? -33.943 5.670 -14.066 1.00 76.06 115 GLY A C 1
ATOM 956 O O . GLY A 1 115 ? -34.916 5.481 -14.794 1.00 76.06 115 GLY A O 1
ATOM 957 N N . ARG A 1 116 ? -34.060 6.158 -12.822 1.00 75.50 116 ARG A N 1
ATOM 958 C CA . ARG A 1 116 ? -35.348 6.550 -12.222 1.00 75.50 116 ARG A CA 1
ATOM 959 C C . ARG A 1 116 ? -35.954 7.775 -12.905 1.00 75.50 116 ARG A C 1
ATOM 961 O O . ARG A 1 116 ? -37.123 7.729 -13.267 1.00 75.50 116 ARG A O 1
ATOM 968 N N . LYS A 1 117 ? -35.161 8.825 -13.165 1.00 71.06 117 LYS A N 1
ATOM 969 C CA . LYS A 1 117 ? -35.645 10.046 -13.845 1.00 71.06 117 LYS A CA 1
ATOM 970 C C . LYS A 1 117 ? -36.177 9.788 -15.258 1.00 71.06 117 LYS A C 1
ATOM 972 O O . LYS A 1 117 ? -37.042 10.519 -15.716 1.00 71.06 117 LYS A O 1
ATOM 977 N N . ARG A 1 118 ? -35.683 8.753 -15.945 1.00 66.38 118 ARG A N 1
ATOM 978 C CA . ARG A 1 118 ? -36.162 8.367 -17.284 1.00 66.38 118 ARG A CA 1
ATOM 979 C C . ARG A 1 118 ? -37.454 7.541 -17.282 1.00 66.38 118 ARG A C 1
ATOM 981 O O . ARG A 1 118 ? -38.028 7.359 -18.347 1.00 66.38 118 ARG A O 1
ATOM 988 N N . ARG A 1 119 ? -37.887 7.012 -16.131 1.00 61.25 119 ARG A N 1
ATOM 989 C CA . ARG A 1 119 ? -39.090 6.166 -16.003 1.00 61.25 119 ARG A CA 1
ATOM 990 C C . ARG A 1 119 ? -40.279 6.877 -15.359 1.00 61.25 119 ARG A C 1
ATOM 992 O O . ARG A 1 119 ? -41.303 6.233 -15.160 1.00 61.25 119 ARG A O 1
ATOM 999 N N . SER A 1 120 ? -40.159 8.164 -15.038 1.00 58.78 120 SER A N 1
ATOM 1000 C CA . SER A 1 120 ? -41.305 8.967 -14.614 1.00 58.78 120 SER A CA 1
ATOM 1001 C C . SER A 1 120 ? -42.269 9.118 -15.798 1.00 58.78 120 SER A C 1
ATOM 1003 O O . SER A 1 120 ? -41.847 9.662 -16.821 1.00 58.78 120 SER A O 1
ATOM 1005 N N . PRO A 1 121 ? -43.516 8.621 -15.707 1.00 68.00 121 PRO A N 1
ATOM 1006 C CA . PRO A 1 121 ? -44.526 8.877 -16.726 1.00 68.00 121 PRO A CA 1
ATOM 1007 C C . PRO A 1 121 ? -44.792 10.384 -16.821 1.00 68.00 121 PRO A C 1
ATOM 1009 O O . PRO A 1 121 ? -44.742 11.076 -15.801 1.00 68.00 121 PRO A O 1
ATOM 1012 N N . ILE A 1 122 ? -45.031 10.863 -18.044 1.00 60.91 122 ILE A N 1
ATOM 1013 C CA . ILE A 1 122 ? -45.649 12.173 -18.304 1.00 60.91 122 ILE A CA 1
ATOM 1014 C C . ILE A 1 122 ? -47.087 12.134 -17.790 1.00 60.91 122 ILE A C 1
ATOM 1016 O O . ILE A 1 122 ? -47.734 11.080 -17.996 1.00 60.91 122 ILE A O 1
#